Protein AF-K1SVW1-F1 (afdb_monomer_lite)

Structure (mmCIF, N/CA/C/O backbone):
data_AF-K1SVW1-F1
#
_entry.id   AF-K1SVW1-F1
#
loop_
_atom_site.group_PDB
_atom_site.id
_atom_site.type_symbol
_atom_site.label_atom_id
_atom_site.label_alt_id
_atom_site.label_comp_id
_atom_site.label_asym_id
_atom_site.label_entity_id
_atom_site.label_seq_id
_atom_site.pdbx_PDB_ins_code
_atom_site.Cartn_x
_atom_site.Cartn_y
_atom_site.Cartn_z
_atom_site.occupancy
_atom_site.B_iso_or_equiv
_atom_site.auth_seq_id
_atom_site.auth_comp_id
_atom_site.auth_asym_id
_atom_site.auth_atom_id
_atom_site.pdbx_PDB_model_num
ATOM 1 N N . VAL A 1 1 ? 1.723 15.416 -10.482 1.00 59.12 1 VAL A N 1
ATOM 2 C CA . VAL A 1 1 ? 3.087 15.516 -9.911 1.00 59.12 1 VAL A CA 1
ATOM 3 C C . VAL A 1 1 ? 3.403 14.367 -8.953 1.00 59.12 1 VAL A C 1
ATOM 5 O O . VAL A 1 1 ? 4.278 13.589 -9.290 1.00 59.12 1 VAL A O 1
ATOM 8 N N . VAL A 1 2 ? 2.688 14.178 -7.829 1.00 77.88 2 VAL A N 1
ATOM 9 C CA . VAL A 1 2 ? 3.035 13.125 -6.835 1.00 77.88 2 VAL A CA 1
ATOM 10 C C . VAL A 1 2 ? 2.964 11.700 -7.395 1.00 77.88 2 VAL A C 1
ATOM 12 O O . VAL A 1 2 ? 3.868 10.898 -7.173 1.00 77.88 2 VAL A O 1
ATOM 15 N N . LEU A 1 3 ? 1.900 11.363 -8.127 1.00 84.12 3 LEU A N 1
ATOM 16 C CA . LEU A 1 3 ? 1.749 10.002 -8.639 1.00 84.12 3 LEU A CA 1
ATOM 17 C C . LEU A 1 3 ? 2.744 9.695 -9.763 1.00 84.12 3 LEU A C 1
ATOM 19 O O . LEU A 1 3 ? 3.337 8.628 -9.781 1.00 84.12 3 LEU A O 1
ATOM 23 N N . GLU A 1 4 ? 2.982 10.643 -10.662 1.00 84.94 4 GLU A N 1
ATOM 24 C CA . GLU A 1 4 ? 3.950 10.488 -11.751 1.00 84.94 4 GLU A CA 1
ATOM 25 C C . GLU A 1 4 ? 5.377 10.261 -11.231 1.00 84.94 4 GLU A C 1
ATOM 27 O O . GLU A 1 4 ? 6.051 9.333 -11.678 1.00 84.94 4 GLU A O 1
ATOM 32 N N . SER A 1 5 ? 5.815 11.030 -10.225 1.00 89.31 5 SER A N 1
ATOM 33 C CA . SER A 1 5 ? 7.125 10.816 -9.600 1.00 89.31 5 SER A CA 1
ATOM 34 C C . SER A 1 5 ? 7.197 9.476 -8.864 1.00 89.31 5 SER A C 1
ATOM 36 O O . SER A 1 5 ? 8.210 8.785 -8.950 1.00 89.31 5 SER A O 1
ATOM 38 N N . SER A 1 6 ? 6.103 9.061 -8.219 1.00 90.94 6 SER A N 1
ATOM 39 C CA . SER A 1 6 ? 5.998 7.755 -7.559 1.00 90.94 6 SER A CA 1
ATOM 40 C C . SER A 1 6 ? 6.089 6.596 -8.558 1.00 90.94 6 SER A C 1
ATOM 42 O O . SER A 1 6 ? 6.776 5.612 -8.293 1.00 90.94 6 SER A O 1
ATOM 44 N N . LEU A 1 7 ? 5.458 6.715 -9.730 1.00 93.25 7 LEU A N 1
ATOM 45 C CA . LEU A 1 7 ? 5.539 5.711 -10.793 1.00 93.25 7 LEU A CA 1
ATOM 46 C C . LEU A 1 7 ? 6.924 5.662 -11.440 1.00 93.25 7 LEU A C 1
ATOM 48 O O . LEU A 1 7 ? 7.438 4.572 -11.683 1.00 93.25 7 LEU A O 1
ATOM 52 N N . SER A 1 8 ? 7.556 6.816 -11.664 1.00 92.81 8 SER A N 1
ATOM 53 C CA . SER A 1 8 ? 8.939 6.885 -12.152 1.00 92.81 8 SER A CA 1
ATOM 54 C C . SER A 1 8 ? 9.916 6.213 -11.178 1.00 92.81 8 SER A C 1
ATOM 56 O O . SER A 1 8 ? 10.749 5.390 -11.574 1.00 92.81 8 SER A O 1
ATOM 58 N N . PHE A 1 9 ? 9.754 6.480 -9.879 1.00 93.06 9 PHE A N 1
ATOM 59 C CA . PHE A 1 9 ? 10.536 5.844 -8.824 1.00 93.06 9 PHE A CA 1
ATOM 60 C C . PHE A 1 9 ? 10.301 4.330 -8.767 1.00 93.06 9 PHE A C 1
ATOM 62 O O . PHE A 1 9 ? 11.257 3.556 -8.818 1.00 93.06 9 PHE A O 1
ATOM 69 N N . ALA A 1 10 ? 9.039 3.892 -8.740 1.00 94.75 10 ALA A N 1
ATOM 70 C CA . ALA A 1 10 ? 8.684 2.476 -8.719 1.00 94.75 10 ALA A CA 1
ATOM 71 C C . ALA A 1 10 ? 9.223 1.730 -9.946 1.00 94.75 10 ALA A C 1
ATOM 73 O O . ALA A 1 10 ? 9.752 0.629 -9.811 1.00 94.75 10 ALA A O 1
ATOM 74 N N . ARG A 1 11 ? 9.160 2.340 -11.136 1.00 94.81 11 ARG A N 1
ATOM 75 C CA . ARG A 1 11 ? 9.721 1.770 -12.368 1.00 94.81 11 ARG A CA 1
ATOM 76 C C . ARG A 1 11 ? 11.240 1.634 -12.295 1.00 94.81 11 ARG A C 1
ATOM 78 O O . ARG A 1 11 ? 11.773 0.605 -12.704 1.00 94.81 11 ARG A O 1
ATOM 85 N N . SER A 1 12 ? 11.922 2.638 -11.750 1.00 94.44 12 SER A N 1
ATOM 86 C CA . SER A 1 12 ? 13.375 2.605 -11.559 1.00 94.44 12 SER A CA 1
ATOM 87 C C . SER A 1 12 ? 13.789 1.501 -10.584 1.00 94.44 12 SER A C 1
ATOM 89 O O . SER A 1 12 ? 14.697 0.731 -10.890 1.00 94.44 12 SER A O 1
ATOM 91 N N . LEU A 1 13 ? 13.083 1.361 -9.455 1.00 93.81 13 LEU A N 1
ATOM 92 C CA . LEU A 1 13 ? 13.308 0.267 -8.506 1.00 93.81 13 LEU A CA 1
ATOM 93 C C . LEU A 1 13 ? 13.017 -1.099 -9.124 1.00 93.81 13 LEU A C 1
ATOM 95 O O . LEU A 1 13 ? 13.799 -2.027 -8.948 1.00 93.81 13 LEU A O 1
ATOM 99 N N . TYR A 1 14 ? 11.917 -1.229 -9.864 1.00 94.62 14 TYR A N 1
ATOM 100 C CA . TYR A 1 14 ? 11.560 -2.487 -10.508 1.00 94.62 14 TYR A CA 1
ATOM 101 C C . TYR A 1 14 ? 12.670 -2.940 -11.465 1.00 94.62 14 TYR A C 1
ATOM 103 O O . TYR A 1 14 ? 13.190 -4.044 -11.335 1.00 94.62 14 TYR A O 1
ATOM 111 N N . ASN A 1 15 ? 13.113 -2.057 -12.360 1.00 92.75 15 ASN A N 1
ATOM 112 C CA . ASN A 1 15 ? 14.143 -2.395 -13.341 1.00 92.75 15 ASN A CA 1
ATOM 113 C C . ASN A 1 15 ? 15.526 -2.605 -12.703 1.00 92.75 15 ASN A C 1
ATOM 115 O O . ASN A 1 15 ? 16.261 -3.493 -13.120 1.00 92.75 15 ASN A O 1
ATOM 119 N N . GLY A 1 16 ? 15.896 -1.783 -11.717 1.00 93.31 16 GLY A N 1
ATOM 120 C CA . GLY A 1 16 ? 17.225 -1.827 -11.104 1.00 93.31 16 GLY A CA 1
ATOM 121 C C . GLY A 1 16 ? 17.381 -2.896 -10.024 1.00 93.31 16 GLY A C 1
ATOM 122 O O . GLY A 1 16 ? 18.505 -3.328 -9.759 1.00 93.31 16 GLY A O 1
ATOM 123 N N . MET A 1 17 ? 16.276 -3.306 -9.393 1.00 93.88 17 MET A N 1
ATOM 124 C CA . MET A 1 17 ? 16.312 -4.221 -8.255 1.00 93.88 17 MET A CA 1
ATOM 125 C C . MET A 1 17 ? 15.529 -5.512 -8.456 1.00 93.88 17 MET A C 1
ATOM 127 O O . MET A 1 17 ? 16.064 -6.567 -8.139 1.00 93.88 17 MET A O 1
ATOM 131 N N . VAL A 1 18 ? 14.293 -5.456 -8.961 1.00 92.50 18 VAL A N 1
ATOM 132 C CA . VAL A 1 18 ? 13.475 -6.671 -9.152 1.00 92.50 18 VAL A CA 1
ATOM 133 C C . VAL A 1 18 ? 13.974 -7.476 -10.350 1.00 92.50 18 VAL A C 1
ATOM 135 O O . VAL A 1 18 ? 14.089 -8.691 -10.267 1.00 92.50 18 VAL A O 1
ATOM 138 N N . CYS A 1 19 ? 14.312 -6.811 -11.456 1.00 90.31 19 CYS A N 1
ATOM 139 C CA . CYS A 1 19 ? 14.874 -7.463 -12.645 1.00 90.31 19 CYS A CA 1
ATOM 140 C C . CYS A 1 19 ? 16.374 -7.786 -12.524 1.00 90.31 19 CYS A C 1
ATOM 142 O O . CYS A 1 19 ? 16.987 -8.185 -13.510 1.00 90.31 19 CYS A O 1
ATOM 144 N N . ASN A 1 20 ? 16.980 -7.559 -11.357 1.00 92.06 20 ASN A N 1
ATOM 145 C CA . ASN A 1 20 ? 18.399 -7.792 -11.137 1.00 92.06 20 ASN A CA 1
ATOM 146 C C . ASN A 1 20 ? 18.608 -9.112 -10.390 1.00 92.06 20 ASN A C 1
ATOM 148 O O . ASN A 1 20 ? 18.426 -9.171 -9.175 1.00 92.06 20 ASN A O 1
ATOM 152 N N . ASP A 1 21 ? 19.066 -10.135 -11.110 1.00 88.12 21 ASP A N 1
ATOM 153 C CA . ASP A 1 21 ? 19.273 -11.492 -10.584 1.00 88.12 21 ASP A CA 1
ATOM 154 C C . ASP A 1 21 ? 20.327 -11.573 -9.464 1.00 88.12 21 ASP A C 1
ATOM 156 O O . ASP A 1 21 ? 20.375 -12.548 -8.713 1.00 88.12 21 ASP A O 1
ATOM 160 N N . HIS A 1 22 ? 21.172 -10.547 -9.311 1.00 93.06 22 HIS A N 1
ATOM 161 C CA . HIS A 1 22 ? 22.134 -10.468 -8.211 1.00 93.06 22 HIS A CA 1
ATOM 162 C C . HIS A 1 22 ? 21.510 -9.979 -6.897 1.00 93.06 22 HIS A C 1
ATOM 164 O O . HIS A 1 22 ? 22.138 -10.089 -5.841 1.00 93.06 22 HIS A O 1
ATOM 170 N N . LEU A 1 23 ? 20.294 -9.426 -6.935 1.00 92.19 23 LEU A N 1
ATOM 171 C CA . LEU A 1 23 ? 19.566 -8.983 -5.752 1.00 92.19 23 LEU A CA 1
ATOM 172 C C . LEU A 1 23 ? 18.480 -9.990 -5.370 1.00 92.19 23 LEU A C 1
ATOM 174 O O . LEU A 1 23 ? 17.927 -10.713 -6.187 1.00 92.19 23 LEU A O 1
ATOM 178 N N . ARG A 1 24 ? 18.132 -10.016 -4.080 1.00 89.19 24 ARG A N 1
ATOM 179 C CA . ARG A 1 24 ? 17.111 -10.928 -3.531 1.00 89.19 24 ARG A CA 1
ATOM 180 C C . ARG A 1 24 ? 15.694 -10.338 -3.531 1.00 89.19 24 ARG A C 1
ATOM 182 O O . ARG A 1 24 ? 14.818 -10.866 -2.846 1.00 89.19 24 ARG A O 1
ATOM 189 N N . LEU A 1 25 ? 15.460 -9.227 -4.232 1.00 91.81 25 LEU A N 1
ATOM 190 C CA . LEU A 1 25 ? 14.153 -8.572 -4.245 1.00 91.81 25 LEU A CA 1
ATOM 191 C C . LEU A 1 25 ? 13.211 -9.296 -5.217 1.00 91.81 25 LEU A C 1
ATOM 193 O O . LEU A 1 25 ? 13.278 -9.089 -6.421 1.00 91.81 25 LEU A O 1
ATOM 197 N N . ARG A 1 26 ? 12.313 -10.131 -4.683 1.00 90.06 26 ARG A N 1
ATOM 198 C CA . ARG A 1 26 ? 11.432 -10.998 -5.487 1.00 90.06 26 ARG A CA 1
ATOM 199 C C . ARG A 1 26 ? 10.412 -10.228 -6.332 1.00 90.06 26 ARG A C 1
ATOM 201 O O . ARG A 1 26 ? 10.134 -10.624 -7.458 1.00 90.06 26 ARG A O 1
ATOM 208 N N . SER A 1 27 ? 9.799 -9.188 -5.774 1.00 91.62 27 SER A N 1
ATOM 209 C CA . SER A 1 27 ? 8.778 -8.407 -6.471 1.00 91.62 27 SER A CA 1
ATOM 210 C C . SER A 1 27 ? 8.552 -7.043 -5.823 1.00 91.62 27 SER A C 1
ATOM 212 O O . SER A 1 27 ? 8.925 -6.800 -4.675 1.00 91.62 27 SER A O 1
ATOM 214 N N . LEU A 1 28 ? 7.914 -6.153 -6.581 1.00 94.56 28 LEU A N 1
ATOM 215 C CA . LEU A 1 28 ? 7.414 -4.860 -6.130 1.00 94.56 28 LEU A CA 1
ATOM 216 C C . LEU A 1 28 ? 5.957 -4.743 -6.578 1.00 94.56 28 LEU A C 1
ATOM 218 O O . LEU A 1 28 ? 5.651 -4.972 -7.746 1.00 94.56 28 LEU A O 1
ATOM 222 N N . HIS A 1 29 ? 5.071 -4.392 -5.648 1.00 95.06 29 HIS A N 1
ATOM 223 C CA . HIS A 1 29 ? 3.639 -4.244 -5.898 1.00 95.06 29 HIS A CA 1
ATOM 224 C C . HIS A 1 29 ? 3.165 -2.883 -5.393 1.00 95.06 29 HIS A C 1
ATOM 226 O O . HIS A 1 29 ? 3.468 -2.482 -4.270 1.00 95.06 29 HIS A O 1
ATOM 232 N N . LEU A 1 30 ? 2.413 -2.177 -6.228 1.00 95.44 30 LEU A N 1
ATOM 233 C CA . LEU A 1 30 ? 1.733 -0.938 -5.877 1.00 95.44 30 LEU A CA 1
ATOM 234 C C . LEU A 1 30 ? 0.359 -1.252 -5.278 1.00 95.44 30 LEU A C 1
ATOM 236 O O . LEU A 1 30 ? -0.249 -2.264 -5.610 1.00 95.44 30 LEU A O 1
ATOM 240 N N . PHE A 1 31 ? -0.171 -0.374 -4.436 1.00 94.62 31 PHE A N 1
ATOM 241 C CA . PHE A 1 31 ? -1.554 -0.459 -3.970 1.00 94.62 31 PHE A CA 1
ATOM 242 C C . PHE A 1 31 ? -2.105 0.938 -3.712 1.00 94.62 31 PHE A C 1
ATOM 244 O O . PHE A 1 31 ? -1.359 1.880 -3.435 1.00 94.62 31 PHE A O 1
ATOM 251 N N . TRP A 1 32 ? -3.422 1.079 -3.819 1.00 92.62 32 TRP A N 1
ATOM 252 C CA . TRP A 1 32 ? -4.081 2.362 -3.630 1.00 92.62 32 TRP A CA 1
ATOM 253 C C . TRP A 1 32 ? -4.398 2.615 -2.158 1.00 92.62 32 TRP A C 1
ATOM 255 O O . TRP A 1 32 ? -4.936 1.750 -1.462 1.00 92.62 32 TRP A O 1
ATOM 265 N N . THR A 1 33 ? -4.122 3.835 -1.702 1.00 91.69 33 THR A N 1
ATOM 266 C CA . THR A 1 33 ? -4.481 4.319 -0.366 1.00 91.69 33 THR A CA 1
ATOM 267 C C . THR A 1 33 ? -5.296 5.598 -0.451 1.00 91.69 33 THR A C 1
ATOM 269 O O . THR A 1 33 ? -5.300 6.274 -1.478 1.00 91.69 33 THR A O 1
ATOM 272 N N . MET A 1 34 ? -6.007 5.913 0.637 1.00 90.12 34 MET A N 1
ATOM 273 C CA . MET A 1 34 ? -6.876 7.091 0.737 1.00 90.12 34 MET A CA 1
ATOM 274 C C . MET A 1 34 ? -7.910 7.174 -0.397 1.00 90.12 34 MET A C 1
ATOM 276 O O . MET A 1 34 ? -8.289 8.264 -0.813 1.00 90.12 34 MET A O 1
ATOM 280 N N . VAL A 1 35 ? -8.383 6.024 -0.891 1.00 90.31 35 VAL A N 1
ATOM 281 C CA . VAL A 1 35 ? -9.358 5.983 -1.987 1.00 90.31 35 VAL A CA 1
ATOM 282 C C . VAL A 1 35 ? -10.705 6.496 -1.496 1.00 90.31 35 VAL A C 1
ATOM 284 O O . VAL A 1 35 ? -11.290 5.928 -0.565 1.00 90.31 35 VAL A O 1
ATOM 287 N N . ASP A 1 36 ? -11.224 7.550 -2.118 1.00 87.75 36 ASP A N 1
ATOM 288 C CA . ASP A 1 36 ? -12.592 7.976 -1.854 1.00 87.75 36 ASP A CA 1
ATOM 289 C C . ASP A 1 36 ? -13.555 7.114 -2.678 1.00 87.75 36 ASP A C 1
ATOM 291 O O . ASP A 1 36 ? -13.621 7.197 -3.898 1.00 87.75 36 ASP A O 1
ATOM 295 N N . ARG A 1 37 ? -14.330 6.257 -2.005 1.00 73.31 37 ARG A N 1
ATOM 296 C CA . ARG A 1 37 ? -15.321 5.392 -2.670 1.00 73.31 37 ARG 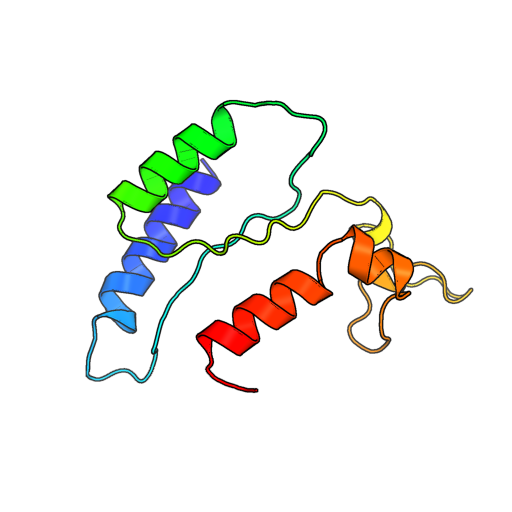A CA 1
ATOM 297 C C . ARG A 1 37 ? -16.536 6.156 -3.195 1.00 73.31 37 ARG A C 1
ATOM 299 O O . ARG A 1 37 ? -17.329 5.587 -3.941 1.00 73.31 37 ARG A O 1
ATOM 306 N N . ARG A 1 38 ? -16.739 7.398 -2.746 1.00 77.88 38 ARG A N 1
ATOM 307 C CA . ARG A 1 38 ? -17.826 8.271 -3.217 1.00 77.88 38 ARG A CA 1
ATOM 308 C C . ARG A 1 38 ? -17.469 8.907 -4.552 1.00 77.88 38 ARG A C 1
ATOM 310 O O . ARG A 1 38 ? -18.356 9.247 -5.330 1.00 77.88 38 ARG A O 1
ATOM 317 N N . GLU A 1 39 ? -16.178 9.027 -4.820 1.00 74.06 39 GLU A N 1
ATOM 318 C CA . GLU A 1 39 ? -15.659 9.483 -6.088 1.00 74.06 39 GLU A CA 1
ATOM 319 C C . GLU A 1 39 ? -15.791 8.383 -7.148 1.00 74.06 39 GLU A C 1
ATOM 321 O O . GLU A 1 39 ? -15.059 7.395 -7.167 1.00 74.06 39 GLU A O 1
ATOM 326 N N . ARG A 1 40 ? -16.723 8.569 -8.087 1.00 63.78 40 ARG A N 1
ATOM 327 C CA . ARG A 1 40 ? -16.728 7.835 -9.362 1.00 63.78 40 ARG A CA 1
ATOM 328 C C . ARG A 1 40 ? -15.806 8.544 -10.342 1.00 63.78 40 ARG A C 1
ATOM 330 O O . ARG A 1 40 ? -16.258 9.089 -11.347 1.00 63.78 40 ARG A O 1
ATOM 337 N N . THR A 1 41 ? -14.525 8.615 -10.005 1.00 64.94 41 THR A N 1
ATOM 338 C CA . THR A 1 41 ? -13.585 9.405 -10.795 1.00 64.94 41 THR A CA 1
ATOM 339 C C . THR A 1 41 ? -12.878 8.499 -11.811 1.00 64.94 41 THR A C 1
ATOM 341 O O . THR A 1 41 ? -12.200 7.556 -11.402 1.00 64.94 41 THR A O 1
ATOM 344 N N . PRO A 1 42 ? -12.912 8.819 -13.123 1.00 78.06 42 PRO A N 1
ATOM 345 C CA . PRO A 1 42 ? -12.116 8.147 -14.167 1.00 78.06 42 PRO A CA 1
ATOM 346 C C . PRO A 1 42 ? -10.594 8.173 -13.928 1.00 78.06 42 PRO A C 1
ATOM 348 O O . PRO A 1 42 ? -9.811 7.649 -14.716 1.00 78.06 42 PRO A O 1
ATOM 351 N N . LEU A 1 43 ? -10.151 8.856 -12.874 1.00 81.88 43 LEU A N 1
ATOM 352 C CA . LEU A 1 43 ? -8.761 9.087 -12.532 1.00 81.88 43 LEU A CA 1
ATOM 353 C C . LEU A 1 43 ? -8.046 7.792 -12.130 1.00 81.88 43 LEU A C 1
ATOM 355 O O . LEU A 1 43 ? -6.949 7.542 -12.625 1.00 81.88 43 LEU A O 1
ATOM 359 N N . TYR A 1 44 ? -8.673 6.948 -11.301 1.00 84.06 44 TYR A N 1
ATOM 360 C CA . TYR A 1 44 ? -8.091 5.659 -10.915 1.00 84.06 44 TYR A CA 1
ATOM 361 C C . TYR A 1 44 ? -7.905 4.754 -12.133 1.00 84.06 44 TYR A C 1
ATOM 363 O O . TYR A 1 44 ? -6.829 4.200 -12.322 1.00 84.06 44 TYR A O 1
ATOM 371 N N . GLU A 1 45 ? -8.899 4.690 -13.021 1.00 85.94 45 GLU A N 1
ATOM 372 C CA . GLU A 1 45 ? -8.832 3.897 -14.253 1.00 85.94 45 GLU A CA 1
ATOM 373 C C . GLU A 1 45 ? -7.722 4.381 -15.195 1.00 85.94 45 GLU A C 1
ATOM 375 O O . GLU A 1 45 ? -6.946 3.573 -15.710 1.00 85.94 45 GLU A O 1
ATOM 380 N N . ARG A 1 46 ? -7.594 5.703 -15.388 1.00 88.06 46 ARG A N 1
ATOM 381 C CA . ARG A 1 46 ? -6.511 6.289 -16.196 1.00 88.06 46 ARG A CA 1
ATOM 382 C C . ARG A 1 46 ? -5.141 5.965 -15.620 1.00 88.06 46 ARG A C 1
ATOM 384 O O . ARG A 1 46 ? -4.236 5.596 -16.366 1.00 88.06 46 ARG A O 1
ATOM 391 N N . TYR A 1 47 ? -4.975 6.090 -14.307 1.00 88.62 47 TYR A N 1
ATOM 392 C CA . TYR A 1 47 ? -3.698 5.779 -13.684 1.00 88.62 47 TYR A CA 1
ATOM 393 C C . TYR A 1 47 ? -3.399 4.289 -13.679 1.00 88.62 47 TYR A C 1
ATOM 395 O O . TYR A 1 47 ? -2.263 3.915 -13.944 1.00 88.62 47 TYR A O 1
ATOM 403 N N . GLU A 1 48 ? -4.391 3.427 -13.477 1.00 89.56 48 GLU A N 1
ATOM 404 C CA . GLU A 1 48 ? -4.204 1.990 -13.647 1.00 89.56 48 GLU A CA 1
ATOM 405 C C . GLU A 1 48 ? -3.790 1.632 -15.076 1.00 89.56 48 GLU A C 1
ATOM 407 O O . GLU A 1 48 ? -2.944 0.761 -15.257 1.00 89.56 48 GLU A O 1
ATOM 412 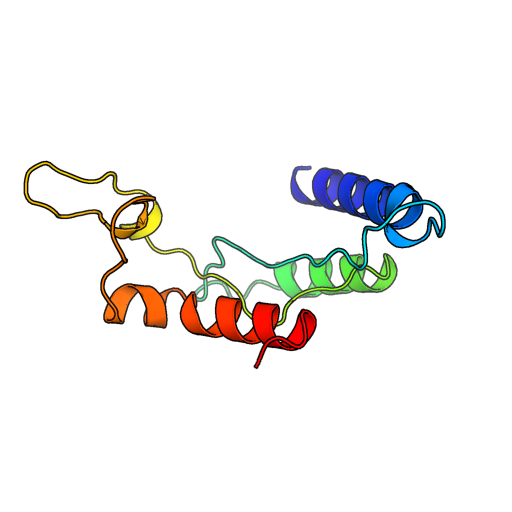N N . ALA A 1 49 ? -4.319 2.313 -16.098 1.00 91.31 49 ALA A N 1
ATOM 413 C CA . ALA A 1 49 ? -3.861 2.123 -17.472 1.00 91.31 49 ALA A CA 1
ATOM 414 C C . ALA A 1 49 ? -2.373 2.483 -17.633 1.00 91.31 49 ALA A C 1
ATOM 416 O O . ALA A 1 49 ? -1.622 1.706 -18.220 1.00 91.31 49 ALA A O 1
ATOM 417 N N . ILE A 1 50 ? -1.925 3.601 -17.052 1.00 92.31 50 ILE A N 1
ATOM 418 C CA . ILE A 1 50 ? -0.505 3.996 -17.053 1.00 92.31 50 ILE A CA 1
ATOM 419 C C . ILE A 1 5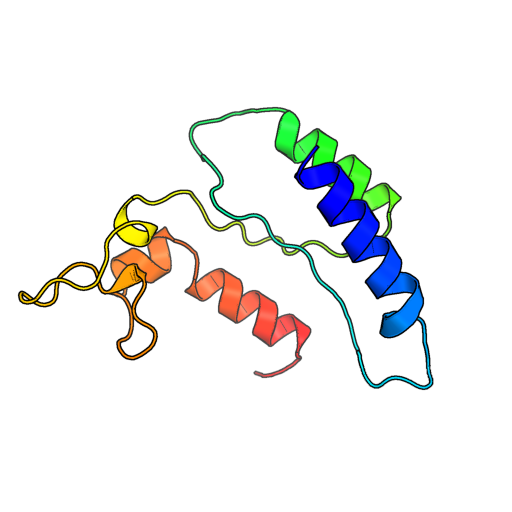0 ? 0.343 2.966 -16.294 1.00 92.31 50 ILE A C 1
ATOM 421 O O . ILE A 1 50 ? 1.381 2.529 -16.784 1.00 92.31 50 ILE A O 1
ATOM 425 N N . ILE A 1 51 ? -0.104 2.523 -15.120 1.00 94.00 51 ILE A N 1
ATOM 426 C CA . ILE A 1 51 ? 0.610 1.532 -14.310 1.00 94.00 51 ILE A CA 1
ATOM 427 C C . ILE A 1 51 ? 0.772 0.205 -15.069 1.00 94.00 51 ILE A C 1
ATOM 429 O O . ILE A 1 51 ? 1.860 -0.376 -15.076 1.00 94.00 51 ILE A O 1
ATOM 433 N N . ARG A 1 52 ? -0.278 -0.233 -15.778 1.00 92.38 52 ARG A N 1
ATOM 434 C CA . ARG A 1 52 ? -0.235 -1.408 -16.660 1.00 92.38 52 ARG A CA 1
ATOM 435 C C . ARG A 1 52 ? 0.763 -1.228 -17.803 1.00 92.38 52 ARG A C 1
ATOM 437 O O . ARG A 1 52 ? 1.539 -2.141 -18.058 1.00 92.38 52 ARG A O 1
ATOM 444 N N . GLN A 1 53 ? 0.799 -0.060 -18.450 1.00 93.50 53 GLN A N 1
ATOM 445 C CA . GLN A 1 53 ? 1.793 0.244 -19.494 1.00 93.50 53 GLN A CA 1
ATOM 446 C C . GLN A 1 53 ? 3.230 0.196 -18.955 1.00 93.50 53 GLN A C 1
ATOM 448 O O . GLN A 1 53 ? 4.151 -0.246 -19.643 1.00 93.50 53 GLN A O 1
ATOM 453 N N . LEU A 1 54 ? 3.427 0.589 -17.696 1.00 92.75 54 LEU A N 1
ATOM 454 C CA . LEU A 1 54 ? 4.709 0.487 -17.000 1.00 92.75 54 LEU A CA 1
ATOM 455 C C . LEU A 1 54 ? 5.021 -0.931 -16.500 1.00 92.75 54 LEU A C 1
ATOM 457 O O . LEU A 1 54 ? 6.071 -1.119 -15.889 1.00 92.75 54 LEU A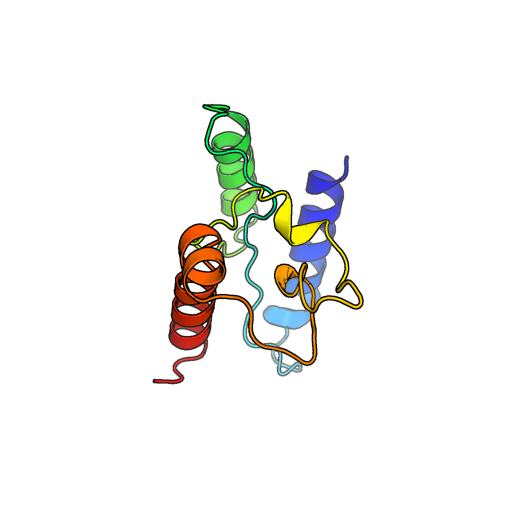 O 1
ATOM 461 N N . HIS A 1 55 ? 4.158 -1.919 -16.759 1.00 91.69 55 HIS A N 1
ATOM 462 C CA . HIS A 1 55 ? 4.300 -3.312 -16.319 1.00 91.69 55 HIS A CA 1
ATOM 463 C C . HIS A 1 55 ? 4.555 -3.446 -14.809 1.00 91.69 55 HIS A C 1
ATOM 465 O O . HIS A 1 55 ? 5.249 -4.357 -14.364 1.00 91.69 55 HIS A O 1
ATOM 471 N N . LEU A 1 56 ? 4.022 -2.512 -14.019 1.00 94.44 56 LEU A N 1
ATOM 472 C CA . LEU A 1 56 ? 4.148 -2.527 -12.569 1.00 94.44 56 LEU A CA 1
ATOM 473 C C . LEU A 1 56 ? 2.936 -3.263 -11.972 1.00 94.44 56 LEU A C 1
ATOM 475 O O . LEU A 1 56 ? 1.797 -2.882 -12.257 1.00 94.44 56 LEU A O 1
ATOM 479 N N . PRO A 1 57 ? 3.143 -4.306 -11.149 1.00 93.69 57 PRO A N 1
ATOM 480 C CA . PRO A 1 57 ? 2.049 -4.991 -10.471 1.00 93.69 57 PRO A CA 1
ATOM 481 C C . PRO A 1 57 ? 1.281 -4.051 -9.534 1.00 93.69 57 PRO A C 1
ATOM 483 O O . PRO A 1 57 ? 1.883 -3.277 -8.790 1.00 93.69 57 PRO A O 1
ATOM 486 N N . VAL A 1 58 ? -0.049 -4.161 -9.525 1.00 94.44 58 VAL A N 1
ATOM 487 C CA . VAL A 1 58 ? -0.948 -3.449 -8.601 1.00 94.44 58 VAL A CA 1
ATOM 488 C C . VAL A 1 58 ? -1.807 -4.458 -7.859 1.00 94.44 58 VAL A C 1
ATOM 490 O O . VAL A 1 58 ? -2.378 -5.355 -8.479 1.00 94.44 58 VAL A O 1
ATOM 493 N N . LEU A 1 59 ? -1.901 -4.300 -6.543 1.00 96.00 59 LEU A N 1
ATOM 494 C CA . LEU A 1 59 ? -2.822 -5.049 -5.701 1.00 96.00 59 LEU A CA 1
ATOM 495 C C . LEU A 1 59 ? -4.264 -4.633 -5.991 1.00 96.00 59 LEU A C 1
ATOM 497 O O . LEU A 1 59 ? -4.563 -3.452 -6.180 1.00 96.00 59 LEU A O 1
ATOM 501 N N . LYS A 1 60 ? -5.166 -5.611 -5.995 1.00 94.19 60 LYS A N 1
ATOM 502 C CA . LYS A 1 60 ? -6.603 -5.400 -6.187 1.00 94.19 60 LYS A CA 1
ATOM 503 C C . LYS A 1 60 ? -7.222 -4.707 -4.981 1.00 94.19 60 LYS A C 1
ATOM 505 O O . LYS A 1 60 ? -8.171 -3.939 -5.138 1.00 94.19 60 LYS A O 1
ATOM 510 N N . THR A 1 61 ? -6.717 -4.981 -3.780 1.00 95.88 61 THR A N 1
ATOM 511 C CA . THR A 1 61 ? -7.236 -4.370 -2.562 1.00 95.88 61 THR A CA 1
ATOM 512 C C . THR A 1 61 ? -6.873 -2.893 -2.507 1.00 95.88 61 THR A C 1
ATOM 514 O O . THR A 1 61 ? -5.707 -2.505 -2.563 1.00 95.88 61 THR A O 1
ATOM 517 N N . GLN A 1 62 ? -7.895 -2.060 -2.337 1.00 93.56 62 GLN A N 1
ATOM 518 C CA . GLN A 1 62 ? -7.759 -0.618 -2.180 1.00 93.56 62 GLN A CA 1
ATOM 519 C C . GLN A 1 62 ? -8.097 -0.217 -0.744 1.00 93.56 62 GLN A C 1
ATOM 521 O O . GLN A 1 62 ? -9.157 -0.582 -0.222 1.00 93.56 62 GLN A O 1
ATOM 526 N N . ILE A 1 63 ? -7.227 0.578 -0.119 1.00 93.81 63 ILE A N 1
ATOM 527 C CA . ILE A 1 63 ? -7.460 1.116 1.222 1.00 93.81 63 ILE A CA 1
ATOM 528 C C . ILE A 1 63 ? -8.277 2.407 1.099 1.00 93.81 63 ILE A C 1
ATOM 530 O O . ILE A 1 63 ? -7.771 3.412 0.584 1.00 93.81 63 ILE A O 1
ATOM 534 N N . PRO A 1 64 ? -9.546 2.416 1.551 1.00 92.69 64 PRO A N 1
ATOM 535 C CA . PRO A 1 64 ? -10.386 3.590 1.436 1.00 92.69 64 PRO A CA 1
ATOM 536 C C . PRO A 1 64 ? -9.960 4.675 2.423 1.00 92.69 64 PRO A C 1
ATOM 538 O O . PRO A 1 64 ? -9.432 4.393 3.502 1.00 92.69 64 PRO A O 1
ATOM 541 N N . TYR A 1 65 ? -10.288 5.924 2.107 1.00 90.69 65 TYR A N 1
ATOM 542 C CA . TYR A 1 65 ? -10.167 7.011 3.066 1.00 90.69 65 TYR A CA 1
ATOM 543 C C . TYR A 1 65 ? -11.044 6.752 4.305 1.00 90.69 65 TYR A C 1
ATOM 545 O O . TYR A 1 65 ? -12.239 6.433 4.208 1.00 90.69 65 TYR A O 1
ATOM 553 N N . ARG A 1 66 ? -10.446 6.900 5.492 1.00 87.56 66 ARG A N 1
ATOM 554 C CA . ARG A 1 66 ? -11.125 6.839 6.793 1.00 87.56 66 ARG 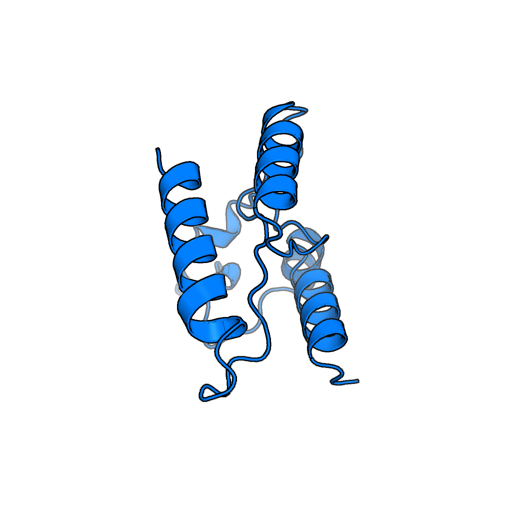A CA 1
ATOM 555 C C . ARG A 1 66 ? -10.498 7.852 7.739 1.00 87.56 66 ARG A C 1
ATOM 557 O O . ARG A 1 66 ? -9.298 7.806 7.979 1.00 87.56 66 ARG A O 1
ATOM 564 N N . SER A 1 67 ? -11.317 8.695 8.362 1.00 86.19 67 SER A N 1
ATOM 565 C CA . SER A 1 67 ? -10.843 9.697 9.329 1.00 86.19 67 SER A CA 1
ATOM 566 C C . SER A 1 67 ? -10.135 9.082 10.541 1.00 86.19 67 SER A C 1
ATOM 568 O O . SER A 1 67 ? -9.250 9.713 11.112 1.00 86.19 67 SER A O 1
ATOM 570 N N . LYS A 1 68 ? -10.464 7.834 10.909 1.00 84.81 68 LYS A N 1
ATOM 571 C CA . LYS A 1 68 ? -9.763 7.075 11.960 1.00 84.81 68 LYS A CA 1
ATOM 572 C C . LYS A 1 68 ? -8.263 6.877 11.663 1.00 84.81 68 LYS A C 1
ATOM 574 O O . LYS A 1 68 ? -7.503 6.792 12.618 1.00 84.81 68 LYS A O 1
ATOM 579 N N . PHE A 1 69 ? -7.820 6.889 10.398 1.00 84.81 69 PHE A N 1
ATOM 580 C CA . PHE A 1 69 ? -6.388 6.875 10.051 1.00 84.81 69 PHE A CA 1
ATOM 581 C C . PHE A 1 69 ? -5.665 8.195 10.331 1.00 84.81 69 PHE A C 1
ATOM 583 O O . PHE A 1 69 ? -4.444 8.221 10.277 1.00 84.81 69 PHE A O 1
ATOM 590 N N . ASN A 1 70 ? -6.388 9.277 10.630 1.00 82.62 70 ASN A N 1
ATOM 591 C CA . ASN A 1 70 ? -5.803 10.584 10.943 1.00 82.62 70 ASN A CA 1
ATOM 592 C C . ASN A 1 70 ? -5.834 10.899 12.444 1.00 82.62 70 ASN A C 1
ATOM 594 O O . ASN A 1 70 ? -5.291 11.916 12.860 1.00 82.62 70 ASN A O 1
ATOM 598 N N . LYS A 1 71 ? -6.462 10.046 13.261 1.00 81.06 71 LYS A N 1
ATOM 599 C CA . LYS A 1 71 ? -6.520 10.222 14.715 1.00 81.06 71 LYS A CA 1
ATOM 600 C C . LYS A 1 71 ? -5.311 9.561 15.366 1.00 81.06 71 LYS A C 1
ATOM 602 O O . LYS A 1 71 ? -4.972 8.433 15.018 1.00 81.06 71 LYS A O 1
ATOM 607 N N . GLU A 1 72 ? -4.669 10.268 16.283 1.00 79.44 72 GLU A N 1
ATOM 608 C CA . GLU A 1 72 ? -3.636 9.696 17.146 1.00 79.44 72 GLU A CA 1
ATOM 609 C C . GLU A 1 72 ? -4.270 8.959 18.325 1.00 79.44 72 GLU A C 1
ATOM 611 O O . GLU A 1 72 ? -5.440 9.188 18.645 1.00 79.44 72 GLU A O 1
ATOM 616 N N . LEU A 1 73 ? -3.502 8.056 18.940 1.00 79.56 73 LEU A N 1
ATOM 617 C CA . LEU A 1 73 ? -3.931 7.355 20.143 1.00 79.56 73 LEU A CA 1
ATOM 618 C C . LEU A 1 73 ? -4.110 8.380 21.267 1.00 79.56 73 LEU A C 1
ATOM 620 O O . LEU A 1 73 ? -3.152 9.029 21.683 1.00 79.56 73 LEU A O 1
ATOM 624 N N . LEU A 1 74 ? -5.342 8.528 21.738 1.00 78.00 74 LEU A N 1
ATOM 625 C CA . LEU A 1 74 ? -5.685 9.405 22.845 1.00 78.00 74 LEU A CA 1
ATOM 626 C C . LEU A 1 74 ? -5.542 8.655 24.177 1.00 78.00 74 LEU A C 1
ATOM 628 O O . LEU A 1 74 ? -5.565 7.424 24.227 1.00 78.00 74 LEU A O 1
ATOM 632 N N . ALA A 1 75 ? -5.402 9.405 25.274 1.00 78.19 75 ALA A N 1
ATOM 633 C CA . ALA A 1 75 ? -5.226 8.847 26.620 1.00 78.19 75 ALA A CA 1
ATOM 634 C C . ALA A 1 75 ? -6.415 7.985 27.091 1.00 78.19 75 ALA A C 1
ATOM 636 O O . ALA A 1 75 ? -6.260 7.152 27.978 1.00 78.19 75 ALA A O 1
ATOM 637 N N . ASP A 1 76 ? -7.587 8.163 26.478 1.00 79.00 76 ASP A N 1
ATOM 638 C CA . ASP A 1 76 ? -8.790 7.357 26.709 1.00 79.00 76 ASP A CA 1
ATOM 639 C C . ASP A 1 76 ? -8.801 6.029 25.923 1.00 79.00 76 ASP A C 1
ATOM 641 O O . ASP A 1 76 ? -9.777 5.282 25.972 1.00 79.00 76 ASP A O 1
ATOM 645 N N . GLY A 1 77 ? -7.726 5.728 25.187 1.00 74.00 77 GLY A N 1
ATOM 646 C CA . GLY A 1 77 ? -7.596 4.523 24.373 1.00 74.00 77 GLY A CA 1
ATOM 647 C C . GLY A 1 77 ? -8.293 4.603 23.013 1.00 74.00 77 GLY A C 1
ATOM 648 O O . GLY A 1 77 ? -8.304 3.611 22.288 1.00 74.00 77 GLY A O 1
ATOM 649 N N . THR A 1 78 ? -8.856 5.747 22.616 1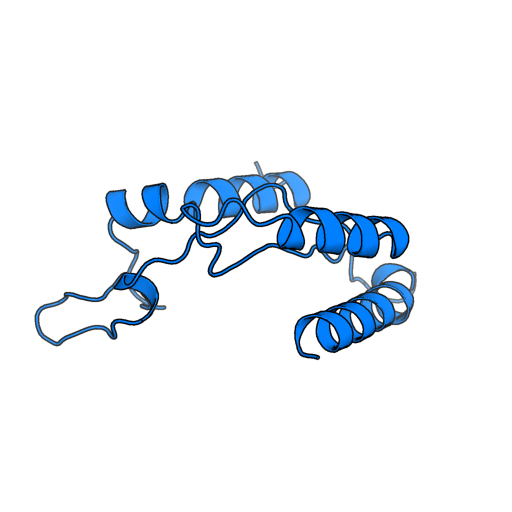.00 74.69 78 THR A N 1
ATOM 650 C CA . THR A 1 78 ? -9.417 5.933 21.269 1.00 74.69 78 THR A CA 1
ATOM 651 C C . THR A 1 78 ? -8.330 6.291 20.249 1.00 74.69 78 THR A C 1
ATOM 653 O O . THR A 1 78 ? -7.233 6.707 20.600 1.00 74.69 78 THR A O 1
ATOM 656 N N . GLY A 1 79 ? -8.596 6.110 18.948 1.00 74.25 79 GLY A N 1
ATOM 657 C CA . GLY A 1 79 ? -7.609 6.443 17.904 1.00 74.25 79 GLY A CA 1
ATOM 658 C C . GLY A 1 79 ? -6.559 5.356 17.637 1.00 74.25 79 GLY A C 1
ATOM 659 O O . GLY A 1 79 ? -5.542 5.614 17.002 1.00 74.25 79 GLY A O 1
ATOM 660 N N . ILE A 1 80 ? -6.837 4.107 18.033 1.00 82.25 80 ILE A N 1
ATOM 661 C CA . ILE A 1 80 ? -5.954 2.942 17.818 1.00 82.25 80 ILE A CA 1
ATOM 662 C C . ILE A 1 80 ? -5.640 2.685 16.329 1.00 82.25 80 ILE A C 1
ATOM 664 O O . ILE A 1 80 ? -4.670 2.010 16.010 1.00 82.25 80 ILE A O 1
ATOM 668 N N . GLY A 1 81 ? -6.400 3.259 15.391 1.00 78.25 81 GLY A N 1
ATOM 669 C CA . GLY A 1 81 ? -6.226 3.043 13.950 1.00 78.25 81 GLY A CA 1
ATOM 670 C C . GLY A 1 81 ? -4.830 3.352 13.384 1.00 78.25 81 GLY A C 1
ATOM 671 O O . GLY A 1 81 ? -4.510 2.839 12.316 1.00 78.25 81 GLY A O 1
ATOM 672 N N . ARG A 1 82 ? -4.004 4.150 14.079 1.00 77.69 82 ARG A N 1
ATOM 673 C CA . ARG A 1 82 ? -2.595 4.430 13.723 1.00 77.69 82 ARG A CA 1
ATOM 674 C C . ARG A 1 82 ? -1.572 3.813 14.684 1.00 77.69 82 ARG A C 1
ATOM 676 O O . ARG A 1 82 ? -0.384 4.103 14.568 1.00 77.69 82 ARG A O 1
ATOM 683 N N . SER A 1 83 ? -2.012 3.030 15.665 1.00 81.69 83 SER A N 1
ATOM 684 C CA . SER A 1 83 ? -1.113 2.440 16.653 1.00 81.69 83 SER A CA 1
ATOM 685 C C . SER A 1 83 ? -0.218 1.389 16.003 1.00 81.69 83 SER A C 1
ATOM 687 O O . SER A 1 83 ? -0.687 0.539 15.251 1.00 81.69 83 SER A O 1
ATOM 689 N N . THR A 1 84 ? 1.073 1.430 16.317 1.00 81.75 84 THR A N 1
ATOM 690 C CA . THR A 1 84 ? 2.033 0.377 15.955 1.00 81.75 84 THR A CA 1
ATOM 691 C C . THR A 1 84 ? 2.122 -0.717 17.020 1.00 81.75 84 THR A C 1
ATOM 693 O O . THR A 1 84 ? 2.694 -1.771 16.761 1.00 81.75 84 THR A O 1
ATOM 696 N N . LEU A 1 85 ? 1.565 -0.472 18.213 1.00 83.25 85 LEU A N 1
ATOM 697 C CA . LEU A 1 85 ? 1.633 -1.374 19.367 1.00 83.25 85 LEU A CA 1
ATOM 698 C C . LEU A 1 85 ? 0.328 -2.133 19.609 1.00 83.25 85 LEU A C 1
ATOM 700 O O . LEU A 1 85 ? 0.344 -3.234 20.151 1.00 83.25 85 LEU A O 1
ATOM 704 N N . LEU A 1 86 ? -0.805 -1.534 19.248 1.00 85.00 86 LEU A N 1
ATOM 705 C CA . LEU A 1 86 ? -2.133 -2.059 19.546 1.00 85.00 86 LEU A CA 1
ATOM 706 C C . LEU A 1 86 ? -2.867 -2.391 18.253 1.00 85.00 86 LEU A C 1
ATOM 708 O O . LEU A 1 86 ? -2.841 -1.619 17.295 1.00 85.00 86 LEU A O 1
ATOM 712 N N . ALA A 1 87 ? -3.559 -3.528 18.249 1.00 85.19 87 ALA A N 1
ATOM 713 C CA . ALA A 1 87 ? -4.374 -3.927 17.114 1.00 85.19 87 ALA A CA 1
ATOM 714 C C . ALA A 1 87 ? -5.578 -2.979 16.948 1.00 85.19 87 ALA A C 1
ATOM 716 O O . ALA A 1 87 ? -6.236 -2.655 17.941 1.00 85.19 87 ALA A O 1
ATOM 717 N N . PRO A 1 88 ? -5.915 -2.566 15.713 1.00 85.19 88 PRO A N 1
ATOM 718 C CA . PRO A 1 88 ? -7.117 -1.785 15.460 1.00 85.19 88 PRO A CA 1
ATOM 719 C C . PRO A 1 88 ? -8.386 -2.557 15.837 1.00 85.19 88 PRO A C 1
ATOM 721 O O . PRO A 1 88 ? -8.433 -3.787 15.795 1.00 85.19 88 PRO A O 1
ATOM 724 N N . GLU A 1 89 ? -9.463 -1.822 16.120 1.00 87.88 89 GLU A N 1
ATOM 725 C CA . GLU A 1 89 ? -10.802 -2.406 16.239 1.00 87.88 89 GLU A CA 1
ATOM 726 C C . GLU A 1 89 ? -11.135 -3.246 14.995 1.00 87.88 89 GLU A C 1
ATOM 728 O O . GLU A 1 89 ? -10.994 -2.772 13.864 1.00 87.88 89 GLU A O 1
ATOM 733 N N . ARG A 1 90 ? -11.650 -4.467 15.188 1.00 89.25 90 ARG A N 1
ATOM 734 C CA . ARG A 1 90 ? -11.960 -5.389 14.077 1.00 89.25 90 ARG A CA 1
ATOM 735 C C . ARG A 1 90 ? -12.892 -4.780 13.030 1.00 89.25 90 ARG A C 1
ATOM 737 O O . ARG A 1 90 ? -12.677 -4.953 11.836 1.00 89.25 90 ARG A O 1
ATOM 744 N N . ILE A 1 91 ? -13.919 -4.048 13.467 1.00 90.19 91 ILE A N 1
ATOM 745 C CA . ILE A 1 91 ? -14.859 -3.379 12.554 1.00 90.19 91 ILE A CA 1
ATOM 746 C C . ILE A 1 91 ? -14.104 -2.379 11.673 1.00 90.19 91 ILE A C 1
ATOM 748 O O . ILE A 1 91 ? -14.243 -2.408 10.453 1.00 90.19 91 ILE A O 1
ATOM 752 N N . PHE A 1 92 ? -13.242 -1.556 12.277 1.00 89.12 92 PHE A N 1
ATOM 753 C CA . PHE A 1 92 ? -12.428 -0.603 11.533 1.00 89.12 92 PHE A CA 1
ATOM 754 C C . PHE A 1 92 ? -11.473 -1.304 10.560 1.00 89.12 92 PHE A C 1
ATOM 756 O O . PHE A 1 92 ? -11.424 -0.920 9.394 1.00 89.12 92 PHE A O 1
ATOM 763 N N . ALA A 1 93 ? -10.765 -2.350 10.997 1.00 90.81 93 ALA A N 1
ATOM 764 C CA . ALA A 1 93 ? -9.842 -3.102 10.146 1.00 90.81 93 ALA A CA 1
ATOM 765 C C . ALA A 1 93 ? -10.535 -3.681 8.899 1.00 90.81 93 ALA A C 1
ATOM 767 O O . ALA A 1 93 ? -10.023 -3.552 7.783 1.00 90.81 93 ALA A O 1
ATOM 768 N N . ARG A 1 94 ? -11.739 -4.241 9.069 1.00 91.88 94 ARG A N 1
ATOM 769 C CA . ARG A 1 94 ? -12.575 -4.754 7.972 1.00 91.88 94 ARG A CA 1
ATOM 770 C C . ARG A 1 94 ? -13.040 -3.647 7.033 1.00 91.88 94 ARG A C 1
ATOM 772 O O . ARG A 1 94 ? -12.863 -3.738 5.816 1.00 91.88 94 ARG A O 1
ATOM 779 N N . GLU A 1 95 ? -13.600 -2.571 7.578 1.00 91.31 95 GLU A N 1
ATOM 780 C CA . GLU A 1 95 ? -14.093 -1.436 6.789 1.00 91.31 95 GLU A CA 1
ATOM 781 C C . GLU A 1 95 ? -12.984 -0.708 6.022 1.00 91.31 95 GLU A C 1
ATOM 783 O O . GLU A 1 95 ? -13.241 -0.167 4.940 1.00 91.31 95 GLU A O 1
ATOM 788 N N . ALA A 1 96 ? -11.774 -0.696 6.581 1.00 92.06 96 ALA A N 1
ATOM 789 C CA . ALA A 1 96 ? -10.563 -0.155 5.984 1.00 92.06 96 ALA A CA 1
ATOM 790 C C . ALA A 1 96 ? -9.831 -1.152 5.069 1.00 92.06 96 ALA A C 1
ATOM 792 O O . ALA A 1 96 ? -8.816 -0.790 4.490 1.00 92.06 96 ALA A O 1
ATOM 793 N N . GLN A 1 97 ? -10.352 -2.374 4.900 1.00 95.25 97 GLN A N 1
ATOM 794 C CA . GLN A 1 97 ? -9.791 -3.420 4.031 1.00 95.25 97 GLN A CA 1
ATOM 795 C C . GLN A 1 97 ? -8.391 -3.908 4.431 1.00 95.25 97 GLN A C 1
ATOM 797 O O . GLN A 1 97 ? -7.690 -4.486 3.606 1.00 95.25 97 GLN A O 1
ATOM 802 N N . ILE A 1 98 ? -7.994 -3.733 5.693 1.00 92.81 98 ILE A N 1
ATOM 803 C CA . ILE A 1 98 ? -6.681 -4.175 6.185 1.00 92.81 98 ILE A CA 1
ATOM 804 C C . ILE A 1 98 ? -6.569 -5.701 6.110 1.00 92.81 98 ILE A C 1
ATOM 806 O O . ILE A 1 98 ? -5.556 -6.219 5.656 1.00 92.81 98 ILE A O 1
ATOM 810 N N . GLU A 1 99 ? -7.628 -6.420 6.493 1.00 93.81 99 GLU A N 1
ATOM 811 C CA . GLU A 1 99 ? -7.659 -7.889 6.436 1.00 93.81 99 GLU A CA 1
ATOM 812 C C . GLU A 1 99 ? -7.532 -8.406 4.994 1.00 93.81 99 GLU A C 1
ATOM 814 O O . GLU A 1 99 ? -6.760 -9.325 4.735 1.00 93.81 99 GLU A O 1
ATOM 819 N N . ASN A 1 100 ? -8.219 -7.765 4.042 1.00 96.25 100 ASN A N 1
ATOM 820 C CA . ASN A 1 100 ? -8.138 -8.120 2.622 1.00 96.25 100 ASN A CA 1
ATOM 821 C C . ASN A 1 100 ? -6.747 -7.826 2.045 1.00 96.25 100 ASN A C 1
ATOM 823 O O . ASN A 1 100 ? -6.206 -8.648 1.312 1.00 96.25 100 ASN A O 1
ATOM 827 N N . LEU A 1 101 ? -6.146 -6.689 2.419 1.00 96.38 101 LEU A N 1
ATOM 828 C CA . LEU A 1 101 ? -4.801 -6.323 1.981 1.00 96.38 101 LEU A CA 1
ATOM 829 C C . LEU A 1 101 ? -3.774 -7.323 2.522 1.00 96.38 101 LEU A C 1
ATOM 831 O O . LEU A 1 101 ? -2.920 -7.791 1.775 1.00 96.38 101 LEU A O 1
ATOM 835 N N . ALA A 1 102 ? -3.879 -7.679 3.804 1.00 94.81 102 ALA A N 1
ATOM 836 C CA . ALA A 1 102 ? -3.016 -8.676 4.421 1.00 94.81 102 ALA A CA 1
ATOM 837 C C . ALA A 1 102 ? -3.158 -10.041 3.732 1.00 94.81 102 ALA A C 1
ATOM 839 O O . ALA A 1 102 ? -2.149 -10.647 3.384 1.00 94.81 102 ALA A O 1
ATOM 840 N N . ALA A 1 103 ? -4.388 -10.494 3.472 1.00 95.94 103 ALA A N 1
ATOM 841 C CA . ALA A 1 103 ? -4.641 -11.748 2.766 1.00 95.94 103 ALA A CA 1
ATOM 842 C C . ALA A 1 103 ? -4.050 -11.751 1.344 1.00 95.94 103 ALA A C 1
ATOM 844 O O . ALA A 1 103 ? -3.445 -12.737 0.925 1.00 95.94 103 ALA A O 1
ATOM 845 N N . GLU A 1 104 ? -4.173 -10.643 0.610 1.00 97.31 104 GLU A N 1
ATOM 846 C CA . GLU A 1 104 ? -3.596 -10.509 -0.730 1.00 97.31 104 GLU A CA 1
ATOM 847 C C . GLU A 1 104 ? -2.059 -10.535 -0.702 1.00 97.31 104 GLU A C 1
ATOM 849 O O . GLU A 1 104 ? -1.440 -11.234 -1.506 1.00 97.31 104 GLU A O 1
ATOM 854 N N . ILE A 1 105 ? -1.433 -9.849 0.261 1.00 95.81 105 ILE A N 1
ATOM 855 C CA . ILE A 1 105 ? 0.024 -9.886 0.460 1.00 95.81 105 ILE A CA 1
ATOM 856 C C . ILE A 1 105 ? 0.486 -11.305 0.810 1.00 95.81 105 ILE A C 1
ATOM 858 O O . ILE A 1 105 ? 1.430 -11.805 0.203 1.00 95.81 105 ILE A O 1
ATOM 862 N N . LEU A 1 106 ? -0.185 -11.977 1.747 1.00 95.88 106 LEU A N 1
ATOM 863 C CA . LEU A 1 106 ? 0.137 -13.353 2.135 1.00 95.88 106 LEU A CA 1
ATOM 864 C C . LEU A 1 106 ? 0.031 -14.319 0.947 1.00 95.88 106 LEU A C 1
ATOM 866 O O . LEU A 1 106 ? 0.920 -15.147 0.747 1.00 95.88 106 LEU A O 1
ATOM 870 N N . SER A 1 107 ? -0.986 -14.147 0.097 1.00 95.50 107 SER A N 1
ATOM 871 C CA . SER A 1 107 ? -1.132 -14.912 -1.144 1.00 95.50 107 SER A CA 1
ATOM 872 C C . SER A 1 107 ? 0.027 -14.684 -2.119 1.00 95.50 107 SER A C 1
ATOM 874 O O . SER A 1 107 ? 0.478 -15.643 -2.744 1.00 95.50 107 SER A O 1
ATOM 876 N N . ILE A 1 108 ? 0.522 -13.450 -2.259 1.00 94.25 108 ILE A N 1
ATOM 877 C CA . ILE A 1 108 ? 1.684 -13.131 -3.109 1.00 94.25 108 ILE A CA 1
ATOM 878 C C . ILE A 1 108 ? 2.961 -13.751 -2.540 1.00 94.25 108 ILE A C 1
ATOM 880 O O . ILE A 1 108 ? 3.791 -14.277 -3.283 1.00 94.25 108 ILE A O 1
ATOM 884 N N . LEU A 1 109 ? 3.111 -13.705 -1.217 1.00 93.31 109 LEU A N 1
ATOM 885 C CA . LEU A 1 109 ? 4.248 -14.293 -0.519 1.00 93.31 109 LEU A CA 1
ATOM 886 C C . LEU A 1 109 ? 4.188 -15.824 -0.466 1.00 93.31 109 LEU A C 1
ATOM 888 O O . LEU A 1 109 ? 5.215 -16.440 -0.188 1.00 93.31 109 LEU A O 1
ATOM 892 N N . GLN A 1 110 ? 3.036 -16.426 -0.781 1.00 92.06 110 GLN A N 1
ATOM 893 C CA . GLN A 1 110 ? 2.774 -17.865 -0.664 1.00 92.06 110 GLN A CA 1
ATOM 894 C C . GLN A 1 110 ? 2.944 -18.363 0.780 1.00 92.06 110 GLN A C 1
ATOM 896 O O . GLN A 1 110 ? 3.468 -19.447 1.023 1.00 92.06 110 GLN A O 1
ATOM 901 N N . ILE A 1 111 ? 2.515 -17.538 1.737 1.00 85.94 111 ILE A N 1
ATOM 902 C CA . ILE A 1 111 ? 2.492 -17.853 3.165 1.00 85.94 111 ILE A CA 1
ATOM 903 C C . ILE A 1 111 ? 1.026 -18.100 3.518 1.00 85.94 111 ILE A C 1
ATOM 905 O O . ILE A 1 111 ? 0.241 -17.155 3.581 1.00 85.94 111 ILE A O 1
ATOM 909 N N . SER A 1 112 ? 0.654 -19.367 3.673 1.00 60.62 112 SER A N 1
ATOM 910 C CA . SER A 1 112 ? -0.701 -19.828 4.013 1.00 60.62 112 SER A CA 1
ATOM 911 C C . SER A 1 112 ? -0.708 -20.568 5.335 1.00 60.62 112 SER A C 1
ATOM 913 O O . SER A 1 112 ? 0.193 -21.423 5.493 1.00 60.62 112 SER A O 1
#

Organism: NCBI:txid408170

Radius of gyration: 16.59 Å; chains: 1; bounding box: 40×35×46 Å

Foldseek 3Di:
DVVVVVLVVQLCCCVVACVDPVHPPVADEAEAEQAAPVDPDCVVVVVVVVCVVSVHHYDPDHFHRDCLCVADQDPVRGSCNPDPVDDDDPVCCVVRCVVVVVVSVCVVVVND

Sequence (112 aa):
VVLESSLSFARSLYNGMVCNDHLRLRSLHLFWTMVDRRERTPLYERYEAIIRQLHLPVLKTQIPYRSKFNKELLADGTGIGRSTLLAPERIFAREAQIENLAAEILSILQIS

Secondary structure (DSSP, 8-state):
-HHHHHHHHHHHHIIIIIT-TTS------B---SB-TT---HHHHHHHHHHHHTT--B-S---B--GGGG----TTS--GGG-SSSPPPHHHHHHTTHHHHHHHHHHHHT--

pLDDT: mean 88.05, std 7.89, range [59.12, 97.31]